Protein AF-A0A7Y7QIM6-F1 (afdb_monomer)

Mean predicted aligned error: 11.18 Å

Radius of gyration: 17.9 Å; Cα contacts (8 Å, |Δi|>4): 168; chains: 1; bounding box: 45×30×48 Å

Solvent-accessible surface area (backbone atoms only — not comparable to full-atom values): 7977 Å² total; per-residue (Å²): 117,58,72,65,63,51,46,58,62,49,39,73,76,41,71,54,38,40,58,35,34,57,56,90,71,25,33,31,29,47,44,72,47,18,53,49,47,20,72,75,70,69,47,74,77,40,81,54,98,91,45,40,34,30,68,48,53,54,90,50,45,68,62,56,53,49,56,34,52,77,71,33,50,18,33,38,34,33,35,68,47,97,85,54,43,78,40,84,74,49,75,43,81,50,68,78,70,64,75,65,58,49,71,57,50,53,50,46,48,60,57,46,76,77,38,94,70,82,68,51,72,63,63,55,50,53,52,51,51,53,51,52,54,52,56,61,72,76,108

Sequence (139 aa):
MKNYDYWKNQKAINKEKILLFLSGAFYRTFDSDSRFLSYKFGFKIKQTGGYELVGFPKNALSKYLSELKKERIGYILYEKCENNDFKLKEEYEGGNKLNYNIDNLVYLDKKLENKNINIDKNDFKDFLNDLEKLILKYK

Nearest PDB structures (foldseek):
  8r7c-assembly1_B  TM=8.889E-01  e=7.750E-06  Homo sapiens
  8r7c-assembly2_F  TM=9.078E-01  e=2.424E-05  Homo sapiens
  3thw-assembly1_B  TM=8.643E-01  e=2.004E-05  Homo sapiens
  3thz-assembly1_B  TM=8.593E-01  e=3.544E-05  Homo sapiens
  8r7e-assembly2_F  TM=8.903E-01  e=8.604E-05  Homo sapiens

Structure (mmCIF, N/CA/C/O backbone):
data_AF-A0A7Y7QIM6-F1
#
_entry.id   AF-A0A7Y7QIM6-F1
#
loop_
_atom_site.group_PDB
_atom_site.id
_atom_site.type_symbol
_atom_site.label_atom_id
_atom_site.label_alt_id
_atom_site.label_comp_id
_atom_site.label_asym_id
_atom_site.label_entity_id
_atom_site.label_seq_id
_atom_site.pdbx_PDB_ins_code
_atom_site.Cartn_x
_atom_site.Cartn_y
_atom_site.Cartn_z
_atom_site.occupancy
_atom_site.B_iso_or_equiv
_atom_site.auth_seq_id
_atom_site.auth_comp_id
_atom_site.auth_asym_id
_atom_site.auth_atom_id
_atom_site.pdbx_PDB_model_num
ATOM 1 N N . MET A 1 1 ? 16.295 -5.600 -9.262 1.00 61.41 1 MET A N 1
ATOM 2 C CA . MET A 1 1 ? 15.559 -6.494 -8.325 1.00 61.41 1 MET A CA 1
ATOM 3 C C . MET A 1 1 ? 14.054 -6.460 -8.631 1.00 61.41 1 MET A C 1
ATOM 5 O O . MET A 1 1 ? 13.586 -5.428 -9.104 1.00 61.41 1 MET A O 1
ATOM 9 N N . LYS A 1 2 ? 13.283 -7.547 -8.432 1.00 85.31 2 LYS A N 1
ATOM 10 C CA . LYS A 1 2 ? 11.809 -7.495 -8.586 1.00 85.31 2 LYS A CA 1
ATOM 11 C C . LYS A 1 2 ? 11.187 -6.711 -7.421 1.00 85.31 2 LYS A C 1
ATOM 13 O O . LYS A 1 2 ? 11.746 -6.689 -6.329 1.00 85.31 2 LYS A O 1
ATOM 18 N N . ASN A 1 3 ? 10.022 -6.091 -7.643 1.00 88.44 3 ASN A N 1
ATOM 19 C CA . ASN A 1 3 ? 9.333 -5.300 -6.612 1.00 88.44 3 ASN A CA 1
ATOM 20 C C . ASN A 1 3 ? 9.047 -6.117 -5.340 1.00 88.44 3 ASN A C 1
ATOM 22 O O . ASN A 1 3 ? 9.207 -5.593 -4.246 1.00 88.44 3 ASN A O 1
ATOM 26 N N . TYR A 1 4 ? 8.671 -7.392 -5.486 1.00 93.50 4 TYR A N 1
ATOM 27 C CA . TYR A 1 4 ? 8.378 -8.265 -4.349 1.00 93.50 4 TYR A CA 1
ATOM 28 C C . TYR A 1 4 ? 9.615 -8.555 -3.485 1.00 93.50 4 TYR A C 1
ATOM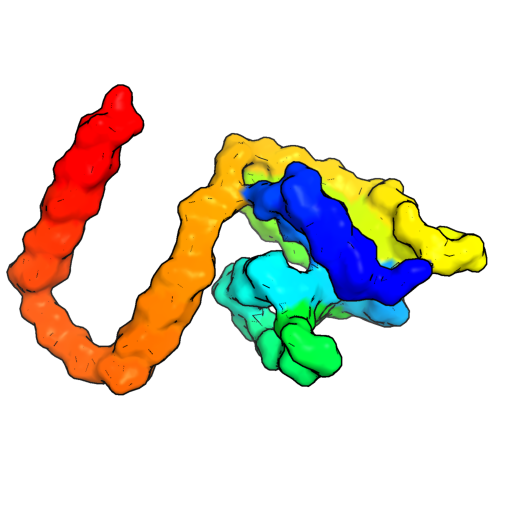 30 O O . TYR A 1 4 ? 9.570 -8.393 -2.269 1.00 93.50 4 TYR A O 1
ATOM 38 N N . ASP A 1 5 ? 10.746 -8.905 -4.105 1.00 92.94 5 ASP A N 1
ATOM 39 C CA . ASP A 1 5 ? 11.991 -9.185 -3.374 1.00 92.94 5 ASP A CA 1
ATOM 40 C C . ASP A 1 5 ? 12.479 -7.940 -2.616 1.00 92.94 5 ASP A C 1
ATOM 42 O O . ASP A 1 5 ? 12.898 -8.023 -1.461 1.00 92.94 5 ASP A O 1
ATOM 46 N N . TYR A 1 6 ? 12.357 -6.759 -3.238 1.00 94.25 6 TYR A N 1
ATOM 47 C CA . TYR A 1 6 ? 12.680 -5.496 -2.574 1.00 94.25 6 TYR A CA 1
ATOM 48 C C . TYR A 1 6 ? 11.722 -5.205 -1.415 1.00 94.25 6 TYR A C 1
ATOM 50 O O . TYR A 1 6 ? 12.180 -4.839 -0.333 1.00 94.25 6 TYR A O 1
ATOM 58 N N . TRP A 1 7 ? 10.413 -5.411 -1.607 1.00 95.25 7 TRP A N 1
ATOM 59 C CA . TRP A 1 7 ? 9.420 -5.280 -0.539 1.00 95.25 7 TRP A CA 1
ATOM 60 C C . TRP A 1 7 ? 9.784 -6.162 0.655 1.00 95.25 7 TRP A C 1
ATOM 62 O O . TRP A 1 7 ? 9.838 -5.659 1.771 1.00 95.25 7 TRP A O 1
ATOM 72 N N . LYS A 1 8 ? 10.130 -7.435 0.431 1.00 94.81 8 LYS A N 1
ATOM 73 C CA . LYS A 1 8 ? 10.478 -8.381 1.501 1.00 94.81 8 LYS A CA 1
ATOM 74 C C . LYS A 1 8 ? 11.658 -7.892 2.343 1.00 94.81 8 LYS A C 1
AT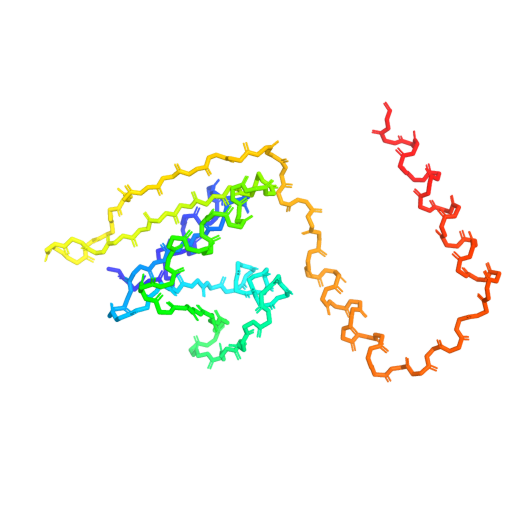OM 76 O O . LYS A 1 8 ? 11.588 -7.904 3.572 1.00 94.81 8 LYS A O 1
ATOM 81 N N . ASN A 1 9 ? 12.706 -7.399 1.684 1.00 94.88 9 ASN A N 1
ATOM 82 C CA . ASN A 1 9 ? 13.893 -6.862 2.350 1.00 94.88 9 ASN A CA 1
ATOM 83 C C . ASN A 1 9 ? 13.574 -5.589 3.144 1.00 94.88 9 ASN A C 1
ATOM 85 O O . ASN A 1 9 ? 13.954 -5.470 4.307 1.00 94.88 9 ASN A O 1
ATOM 89 N N . GLN A 1 10 ? 12.837 -4.650 2.546 1.00 95.12 10 GLN A N 1
ATOM 90 C CA . GLN A 1 10 ? 12.489 -3.400 3.222 1.00 95.12 10 GLN A CA 1
ATOM 91 C C . GLN A 1 10 ? 11.480 -3.598 4.344 1.00 95.12 10 GLN A C 1
ATOM 93 O O . GLN A 1 10 ? 11.557 -2.903 5.353 1.00 95.12 10 GLN A O 1
ATOM 98 N N . LYS A 1 11 ? 10.554 -4.549 4.208 1.00 93.12 11 LYS A N 1
ATOM 99 C CA . LYS A 1 11 ? 9.527 -4.816 5.215 1.00 93.12 11 LYS A CA 1
ATOM 100 C C . LYS A 1 11 ? 10.120 -5.403 6.491 1.00 93.12 11 LYS A C 1
ATOM 102 O O . LYS A 1 11 ? 9.608 -5.131 7.573 1.00 93.12 11 LYS A O 1
ATOM 107 N N . ALA A 1 12 ? 11.230 -6.138 6.394 1.00 90.12 12 ALA A N 1
ATOM 108 C CA . ALA A 1 12 ? 11.962 -6.621 7.565 1.00 90.12 12 ALA A CA 1
ATOM 109 C C . ALA A 1 12 ? 12.465 -5.473 8.463 1.00 90.12 12 ALA A C 1
ATOM 111 O O . ALA A 1 12 ? 12.520 -5.633 9.684 1.00 90.12 12 ALA A O 1
ATOM 112 N N . ILE A 1 13 ? 12.780 -4.323 7.860 1.00 92.50 13 ILE A N 1
ATOM 113 C CA . ILE A 1 13 ? 13.273 -3.113 8.532 1.00 92.50 13 ILE A CA 1
ATOM 114 C C . ILE A 1 13 ? 12.093 -2.206 8.916 1.00 92.50 13 ILE A C 1
ATOM 116 O O . ILE A 1 13 ? 11.980 -1.752 10.049 1.00 92.50 13 ILE A O 1
ATOM 120 N N . ASN A 1 14 ? 11.161 -2.009 7.986 1.00 89.88 14 ASN A N 1
ATOM 121 C CA . ASN A 1 14 ? 10.032 -1.087 8.085 1.00 89.88 14 ASN A CA 1
ATOM 122 C C . ASN A 1 14 ? 8.724 -1.833 8.383 1.00 89.88 14 ASN A C 1
ATOM 124 O O . ASN A 1 14 ? 7.737 -1.718 7.652 1.00 89.88 14 ASN A O 1
ATOM 128 N N . LYS A 1 15 ? 8.714 -2.628 9.459 1.00 86.88 15 LYS A N 1
ATOM 129 C CA . LYS A 1 15 ? 7.595 -3.532 9.795 1.00 86.88 15 LYS A CA 1
ATOM 130 C C . LYS A 1 15 ? 6.254 -2.806 9.942 1.00 86.88 15 LYS A C 1
ATOM 132 O O . LYS A 1 15 ? 5.219 -3.338 9.555 1.00 86.88 15 LYS A O 1
ATOM 137 N N . GLU A 1 16 ? 6.296 -1.576 10.437 1.00 85.38 16 GLU A N 1
ATOM 138 C CA . GLU A 1 16 ? 5.125 -0.780 10.817 1.00 85.38 16 GLU A CA 1
ATOM 139 C C . GLU A 1 16 ? 4.597 0.132 9.700 1.00 85.38 16 GLU A C 1
ATOM 141 O O . GLU A 1 16 ? 3.557 0.762 9.871 1.00 85.38 16 GLU A O 1
ATOM 146 N N . LYS A 1 17 ? 5.303 0.229 8.565 1.00 92.12 17 LYS A N 1
ATOM 147 C CA . LYS A 1 17 ? 4.940 1.126 7.459 1.00 92.12 17 LYS A CA 1
ATOM 148 C C . LYS A 1 17 ? 4.436 0.343 6.261 1.00 92.12 17 LYS A C 1
ATOM 150 O O . LYS A 1 17 ? 4.947 -0.736 5.962 1.00 92.12 17 LYS A O 1
ATOM 155 N N . ILE A 1 18 ? 3.470 0.916 5.552 1.00 95.06 18 ILE A N 1
ATOM 156 C CA . ILE A 1 18 ? 2.983 0.383 4.279 1.00 95.06 18 ILE A CA 1
ATOM 157 C C . ILE A 1 18 ? 3.994 0.726 3.189 1.00 95.06 18 ILE A C 1
ATOM 159 O O . ILE A 1 18 ? 4.312 1.898 2.985 1.00 95.06 18 ILE A O 1
ATOM 163 N N . LEU A 1 19 ? 4.480 -0.274 2.458 1.00 96.69 19 LEU A N 1
ATOM 164 C CA . LEU A 1 19 ? 5.439 -0.049 1.379 1.00 96.69 19 LEU A CA 1
ATOM 165 C C . LEU A 1 19 ? 4.724 -0.045 0.024 1.00 96.69 19 LEU A C 1
ATOM 167 O O . LEU A 1 19 ? 4.168 -1.056 -0.408 1.00 96.69 19 LEU A O 1
ATOM 171 N N . LEU A 1 20 ? 4.746 1.094 -0.663 1.00 97.44 20 LEU A N 1
ATOM 172 C CA . LEU A 1 20 ? 4.080 1.316 -1.945 1.00 97.44 20 LEU A CA 1
ATOM 173 C C . LEU A 1 20 ? 5.113 1.430 -3.066 1.00 97.44 20 LEU A C 1
ATOM 175 O O . LEU A 1 20 ? 6.000 2.274 -3.022 1.00 97.44 20 LEU A O 1
ATOM 179 N N . PHE A 1 21 ? 4.959 0.627 -4.113 1.00 97.00 21 PHE A N 1
ATOM 180 C CA . PHE A 1 21 ? 5.869 0.588 -5.255 1.00 97.00 21 PHE A CA 1
ATOM 181 C C . PHE A 1 21 ? 5.161 1.047 -6.522 1.00 97.00 21 PHE A C 1
ATOM 183 O O . PHE A 1 21 ? 4.173 0.429 -6.928 1.00 97.00 21 PHE A O 1
ATOM 190 N N . LEU A 1 22 ? 5.683 2.076 -7.193 1.00 95.31 22 LEU A N 1
ATOM 191 C CA . LEU A 1 22 ? 5.211 2.421 -8.532 1.00 95.31 22 LEU A CA 1
ATOM 192 C C . LEU A 1 22 ? 5.614 1.320 -9.526 1.00 95.31 22 LEU A C 1
ATOM 194 O O . LEU A 1 22 ? 6.784 0.956 -9.651 1.00 95.31 22 LEU A O 1
ATOM 198 N N . SER A 1 23 ? 4.634 0.782 -10.248 1.00 91.00 23 SER A N 1
ATOM 199 C CA . SER A 1 23 ? 4.821 -0.240 -11.277 1.00 91.00 23 SER A CA 1
ATOM 200 C C . SER A 1 23 ? 3.837 -0.010 -12.422 1.00 91.00 23 SER A C 1
ATOM 202 O O . SER A 1 23 ? 2.633 -0.272 -12.301 1.00 91.00 23 SER A O 1
ATOM 204 N N . GLY A 1 24 ? 4.350 0.515 -13.538 1.00 90.81 24 GLY A N 1
ATOM 205 C CA . GLY A 1 24 ? 3.523 0.993 -14.643 1.00 90.81 24 GLY A CA 1
ATOM 206 C C . GLY A 1 24 ? 2.603 2.128 -14.184 1.00 90.81 24 GLY A C 1
ATOM 207 O O . GLY A 1 24 ? 3.053 3.096 -13.577 1.00 90.81 24 GLY A O 1
ATOM 208 N N . ALA A 1 25 ? 1.302 1.991 -14.437 1.00 95.00 25 ALA A N 1
ATOM 209 C CA . ALA A 1 25 ? 0.292 2.991 -14.081 1.00 95.00 25 ALA A CA 1
ATOM 210 C C . ALA A 1 25 ? -0.274 2.858 -12.648 1.00 95.00 25 ALA A C 1
ATOM 212 O O . ALA A 1 25 ? -1.254 3.525 -12.319 1.00 95.00 25 ALA A O 1
ATOM 213 N N . PHE A 1 26 ? 0.300 1.997 -11.799 1.00 96.62 26 PHE A N 1
ATOM 214 C CA . PHE A 1 26 ? -0.256 1.654 -10.485 1.00 96.62 26 PHE A CA 1
ATOM 215 C C . PHE A 1 26 ? 0.786 1.755 -9.376 1.00 96.62 26 PHE A C 1
ATOM 217 O O . PHE A 1 26 ? 1.931 1.344 -9.567 1.00 96.62 26 PHE A O 1
ATOM 224 N N . TYR A 1 27 ? 0.359 2.194 -8.193 1.00 97.38 27 TYR A N 1
ATOM 225 C CA . TYR A 1 27 ? 1.071 1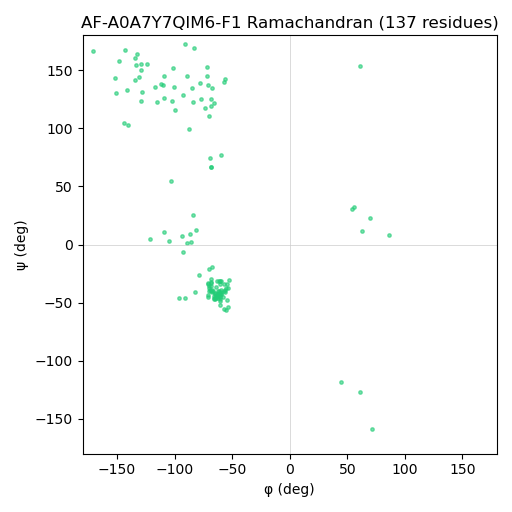.876 -6.957 1.00 97.38 27 TYR A CA 1
ATOM 226 C C . TYR A 1 27 ? 0.605 0.519 -6.456 1.00 97.38 27 TYR A C 1
ATOM 228 O O . TYR A 1 27 ? -0.590 0.224 -6.467 1.00 97.38 27 TYR A O 1
ATOM 236 N N . ARG A 1 28 ? 1.559 -0.318 -6.057 1.00 96.00 28 ARG A N 1
ATOM 237 C CA . ARG A 1 28 ? 1.331 -1.702 -5.644 1.00 96.00 28 ARG A CA 1
ATOM 238 C C . ARG A 1 28 ? 1.974 -1.985 -4.299 1.00 96.00 28 ARG A C 1
ATOM 240 O O . ARG A 1 28 ? 3.014 -1.414 -3.982 1.00 96.00 28 ARG A O 1
ATOM 247 N N . THR A 1 29 ? 1.383 -2.908 -3.559 1.00 96.06 29 THR A N 1
ATOM 248 C CA . THR A 1 29 ? 1.959 -3.452 -2.331 1.00 96.06 29 THR A CA 1
ATOM 249 C C . THR A 1 29 ? 1.651 -4.940 -2.203 1.00 96.06 29 THR A C 1
ATOM 251 O O . THR A 1 29 ? 0.824 -5.463 -2.958 1.00 96.06 29 THR A O 1
ATOM 254 N N . PHE A 1 30 ? 2.320 -5.610 -1.270 1.00 95.75 30 PHE A N 1
ATOM 255 C CA . PHE A 1 30 ? 2.400 -7.064 -1.214 1.00 95.75 30 PHE A CA 1
ATOM 256 C C . PHE A 1 30 ? 2.050 -7.611 0.175 1.00 95.75 30 PHE A C 1
ATOM 258 O O . PHE A 1 30 ? 2.164 -6.903 1.174 1.00 95.75 30 PHE A O 1
ATOM 265 N N . ASP A 1 31 ? 1.600 -8.865 0.223 1.00 94.00 31 ASP A N 1
ATOM 266 C CA . ASP A 1 31 ? 1.364 -9.655 1.442 1.00 94.00 31 ASP A CA 1
ATOM 267 C C . ASP A 1 31 ? 0.641 -8.880 2.559 1.00 94.00 31 ASP A C 1
ATOM 269 O O . ASP A 1 31 ? -0.501 -8.458 2.372 1.00 94.00 31 ASP A O 1
ATOM 273 N N . SER A 1 32 ? 1.259 -8.687 3.730 1.00 89.25 32 SER A N 1
ATOM 274 C CA . SER A 1 32 ? 0.626 -8.028 4.885 1.00 89.25 32 SER A CA 1
ATOM 275 C C . SER A 1 32 ? 0.123 -6.617 4.578 1.00 89.25 32 SER A C 1
ATOM 277 O O . SER A 1 32 ? -0.990 -6.262 4.965 1.00 89.25 32 SER A O 1
ATOM 279 N N . ASP A 1 33 ? 0.882 -5.837 3.812 1.00 93.38 33 ASP A N 1
ATOM 280 C CA . ASP A 1 33 ? 0.460 -4.502 3.392 1.00 93.38 33 ASP A CA 1
ATOM 281 C C . ASP A 1 33 ? -0.720 -4.581 2.413 1.00 93.38 33 ASP A C 1
ATOM 283 O O . ASP A 1 33 ? -1.613 -3.731 2.419 1.00 93.38 33 ASP A O 1
ATOM 287 N N . SER A 1 34 ? -0.760 -5.630 1.584 1.00 93.25 34 SER A N 1
ATOM 288 C CA . SER A 1 34 ? -1.862 -5.834 0.645 1.00 93.25 34 SER A CA 1
ATOM 289 C C . SER A 1 34 ? -3.168 -6.179 1.351 1.00 93.25 34 SER A C 1
ATOM 291 O O . SER A 1 34 ? -4.218 -5.634 1.005 1.00 93.25 34 SER A O 1
ATOM 293 N N . ARG A 1 35 ? -3.089 -7.002 2.401 1.00 89.44 35 ARG A N 1
ATOM 294 C CA . ARG A 1 35 ? -4.212 -7.335 3.281 1.00 89.44 35 ARG A CA 1
ATOM 295 C C . ARG A 1 35 ? -4.695 -6.110 4.048 1.00 89.44 35 ARG A C 1
ATOM 297 O O . ARG A 1 35 ? -5.900 -5.874 4.081 1.00 89.44 35 ARG A O 1
ATOM 304 N N . PHE A 1 36 ? -3.775 -5.282 4.556 1.00 87.81 36 PHE A N 1
ATOM 305 C CA . PHE A 1 36 ? -4.115 -3.997 5.177 1.00 87.81 36 PHE A CA 1
ATOM 306 C C . PHE A 1 36 ? -4.940 -3.125 4.223 1.00 87.81 36 PHE A C 1
ATOM 308 O O . PHE A 1 36 ? -6.047 -2.708 4.558 1.00 87.81 36 PHE A O 1
ATOM 315 N N . LEU A 1 37 ? -4.422 -2.848 3.021 1.00 91.50 37 LEU A N 1
ATOM 316 C CA . LEU A 1 37 ? -5.101 -1.944 2.087 1.00 91.50 37 LEU A CA 1
ATOM 317 C C . LEU A 1 37 ? -6.402 -2.542 1.542 1.00 91.50 37 LEU A C 1
ATOM 319 O O . LEU A 1 37 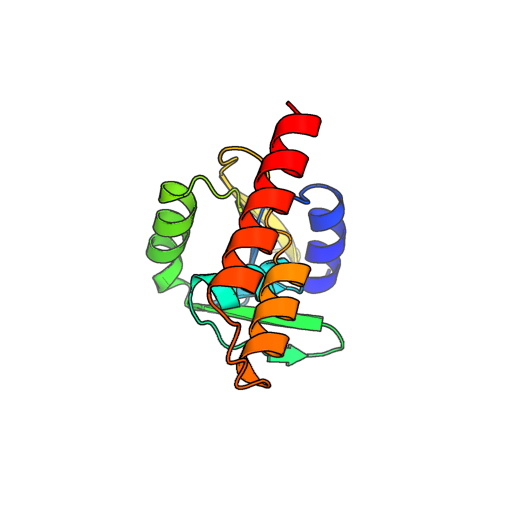? -7.344 -1.800 1.273 1.00 91.50 37 LEU A O 1
ATOM 323 N N . SER A 1 38 ? -6.465 -3.866 1.388 1.00 90.06 38 SER A N 1
ATOM 324 C CA . SER A 1 38 ? -7.692 -4.576 1.029 1.00 90.06 38 SER A CA 1
ATOM 325 C C . SER A 1 38 ? -8.780 -4.360 2.074 1.00 90.06 38 SER A C 1
ATOM 327 O O . SER A 1 38 ? -9.854 -3.886 1.720 1.00 90.06 38 SER A O 1
ATOM 329 N N . TYR A 1 39 ? -8.476 -4.604 3.349 1.00 84.06 39 TYR A N 1
ATOM 330 C CA . TYR A 1 39 ? -9.404 -4.367 4.453 1.00 84.06 39 TYR A CA 1
ATOM 331 C C . TYR A 1 39 ? -9.807 -2.890 4.545 1.00 84.06 39 TYR A C 1
ATOM 333 O O . TYR A 1 39 ? -10.986 -2.558 4.621 1.00 84.06 39 TYR A O 1
ATOM 341 N N . LYS A 1 40 ? -8.827 -1.981 4.478 1.00 85.50 40 LYS A N 1
ATOM 342 C CA . LYS A 1 40 ? -9.059 -0.551 4.690 1.00 85.50 40 LYS A CA 1
ATOM 343 C C . LYS A 1 40 ? -9.867 0.110 3.573 1.00 85.50 40 LYS A C 1
ATOM 345 O O . LYS A 1 40 ? -10.677 0.991 3.844 1.00 85.50 40 LYS A O 1
ATOM 350 N N . PHE A 1 41 ? -9.612 -0.272 2.323 1.00 90.19 41 PHE A N 1
ATOM 351 C CA . PHE A 1 41 ? -10.144 0.418 1.143 1.00 90.19 41 PHE A CA 1
ATOM 352 C C . PHE A 1 41 ? -10.990 -0.474 0.227 1.00 90.19 41 PHE A C 1
ATOM 354 O O . PHE A 1 41 ? -11.398 -0.028 -0.846 1.00 90.19 41 PHE A O 1
ATOM 361 N N . GLY A 1 42 ? -11.246 -1.727 0.612 1.00 87.06 42 GLY A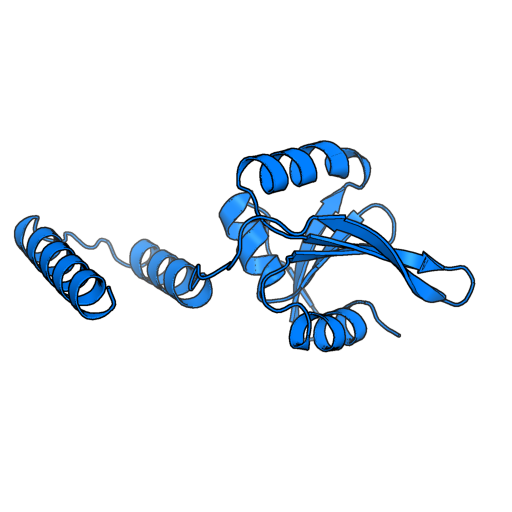 N 1
ATOM 362 C CA . GLY A 1 42 ? -12.030 -2.681 -0.175 1.00 87.06 42 GLY A CA 1
ATOM 363 C C . GLY A 1 42 ? -11.329 -3.155 -1.452 1.00 87.06 42 GLY A C 1
ATOM 364 O O . GLY A 1 42 ? -11.985 -3.555 -2.414 1.00 87.06 42 GLY A O 1
ATOM 365 N N . PHE A 1 43 ? -9.995 -3.074 -1.526 1.00 92.12 43 PHE A N 1
ATOM 366 C CA . PHE A 1 43 ? -9.269 -3.504 -2.723 1.00 92.12 43 PHE A CA 1
ATOM 367 C C . PHE A 1 43 ? -9.285 -5.021 -2.878 1.00 92.12 43 PHE A C 1
ATOM 369 O O . PHE A 1 43 ? -9.026 -5.763 -1.933 1.00 92.12 43 PHE A O 1
ATOM 376 N N . LYS A 1 44 ? -9.497 -5.497 -4.106 1.00 91.94 44 LYS A N 1
ATOM 377 C CA . LYS A 1 44 ? -9.438 -6.928 -4.412 1.00 91.94 44 LYS A CA 1
ATOM 378 C C . LYS A 1 44 ? -7.988 -7.423 -4.423 1.00 91.94 44 LYS A C 1
ATOM 380 O O . LYS A 1 44 ? -7.204 -7.006 -5.279 1.00 91.94 44 LYS A O 1
ATOM 385 N N . ILE A 1 45 ? -7.667 -8.352 -3.522 1.00 93.06 45 ILE A N 1
ATOM 386 C CA . ILE A 1 45 ? -6.380 -9.062 -3.503 1.00 93.06 45 ILE A CA 1
ATOM 387 C C . ILE A 1 45 ? -6.267 -9.964 -4.736 1.00 93.06 45 ILE A C 1
ATOM 389 O O . ILE A 1 45 ? -7.200 -10.685 -5.096 1.00 93.06 45 ILE A O 1
ATOM 393 N N . LYS A 1 46 ? -5.104 -9.923 -5.386 1.00 94.38 46 LYS A N 1
ATOM 394 C CA . LYS A 1 46 ? -4.702 -10.850 -6.446 1.00 94.38 46 LYS A CA 1
ATOM 395 C C . LYS A 1 46 ? -3.595 -11.757 -5.926 1.00 94.38 46 LYS A C 1
ATOM 397 O O . LYS A 1 46 ? -2.657 -11.268 -5.307 1.00 94.38 46 LYS A O 1
ATOM 402 N N . GLN A 1 47 ? -3.684 -13.045 -6.238 1.00 93.44 47 GLN A N 1
ATOM 403 C CA . GLN A 1 47 ? -2.610 -14.004 -5.988 1.00 93.44 47 GLN A CA 1
ATOM 404 C C . GLN A 1 47 ? -1.729 -14.116 -7.230 1.00 93.44 47 GLN A C 1
ATOM 406 O O . GLN A 1 47 ? -2.238 -14.308 -8.335 1.00 93.44 47 GLN A O 1
ATOM 411 N N . THR A 1 48 ? -0.415 -13.978 -7.071 1.00 87.50 48 THR A N 1
ATOM 412 C CA . THR A 1 48 ? 0.531 -14.116 -8.183 1.00 87.50 48 THR A CA 1
ATOM 413 C C . THR A 1 48 ? 1.876 -14.617 -7.682 1.00 87.50 48 THR A C 1
ATOM 415 O O . THR A 1 48 ? 2.428 -14.074 -6.738 1.00 87.50 48 THR A O 1
ATOM 418 N N . GLY A 1 49 ? 2.432 -15.650 -8.319 1.00 82.44 49 GLY A N 1
ATOM 419 C CA . GLY A 1 49 ? 3.795 -16.114 -8.026 1.00 82.44 49 GLY A CA 1
ATOM 420 C C . GLY A 1 49 ? 4.073 -16.444 -6.551 1.00 82.44 49 GLY A C 1
ATOM 421 O O . GLY A 1 49 ? 5.203 -16.263 -6.112 1.00 82.44 49 GLY A O 1
ATOM 422 N N . GLY A 1 50 ? 3.057 -16.890 -5.801 1.00 90.19 50 GLY A N 1
ATOM 423 C CA . GLY A 1 50 ? 3.178 -17.263 -4.386 1.00 90.19 50 GLY A CA 1
ATOM 424 C C . GLY A 1 50 ? 3.027 -16.119 -3.378 1.00 90.19 50 GLY A C 1
ATOM 425 O O . GLY A 1 50 ? 3.270 -16.350 -2.199 1.00 90.19 50 GLY A O 1
ATOM 426 N N . TYR A 1 51 ? 2.634 -14.920 -3.813 1.00 92.38 51 TYR A N 1
ATOM 427 C CA . TYR A 1 51 ? 2.397 -13.774 -2.934 1.00 92.38 51 TYR A CA 1
ATOM 428 C C . TYR A 1 51 ? 1.095 -13.042 -3.267 1.00 92.38 51 TYR A C 1
ATOM 430 O O . TYR A 1 51 ? 0.558 -13.130 -4.381 1.00 92.38 51 TYR A O 1
ATOM 438 N N . GLU A 1 52 ? 0.616 -12.279 -2.288 1.00 93.62 52 GLU A N 1
ATOM 439 C CA . GLU A 1 52 ? -0.578 -11.451 -2.407 1.00 93.62 52 GLU A CA 1
ATOM 440 C C . GLU A 1 52 ? -0.220 -10.059 -2.922 1.00 93.62 52 GLU A C 1
ATOM 442 O O . GLU A 1 52 ? 0.838 -9.504 -2.622 1.00 93.62 52 GLU A O 1
ATOM 447 N N . LEU A 1 53 ? -1.112 -9.483 -3.723 1.00 95.00 53 LEU A N 1
ATOM 448 C CA . LEU A 1 53 ? -0.904 -8.205 -4.386 1.00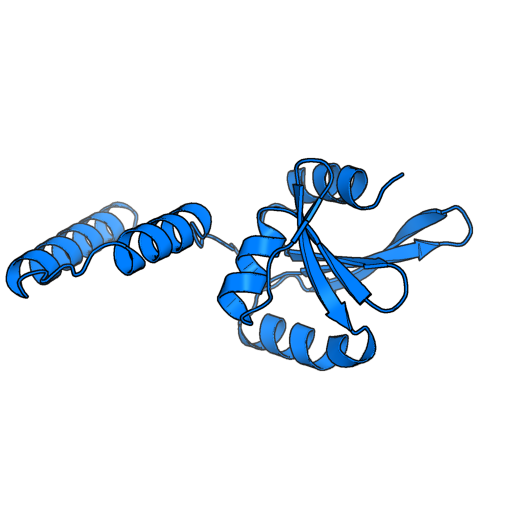 95.00 53 LEU A CA 1
ATOM 449 C C . LEU A 1 53 ? -2.190 -7.385 -4.407 1.00 95.00 53 LEU A C 1
ATOM 451 O O . LEU A 1 53 ? -3.231 -7.850 -4.874 1.00 95.00 53 LEU A O 1
ATOM 455 N N . VAL A 1 54 ? -2.079 -6.111 -4.042 1.00 95.69 54 VAL A N 1
ATOM 456 C CA . VAL A 1 54 ? -3.094 -5.088 -4.334 1.00 95.69 54 VAL A CA 1
ATOM 457 C C . VAL A 1 54 ? -2.428 -3.848 -4.906 1.00 95.69 54 VAL A C 1
ATOM 459 O O . VAL A 1 54 ? -1.213 -3.659 -4.813 1.00 95.69 54 VAL A O 1
ATOM 462 N N . GLY A 1 55 ? -3.230 -2.987 -5.515 1.00 94.50 55 GLY A N 1
ATOM 463 C CA . GLY A 1 55 ? -2.756 -1.700 -5.979 1.00 94.50 55 GLY A CA 1
ATOM 464 C C . GLY A 1 55 ? -3.887 -0.805 -6.434 1.00 94.50 55 GLY A C 1
ATOM 465 O O . GLY A 1 55 ? -5.008 -1.260 -6.663 1.00 94.50 55 GLY A O 1
ATOM 466 N N . PHE A 1 56 ? -3.560 0.466 -6.595 1.00 96.94 56 PHE A N 1
ATOM 467 C CA . PHE A 1 56 ? -4.476 1.488 -7.071 1.00 96.94 56 PHE A CA 1
ATOM 468 C C . PHE A 1 56 ? -3.809 2.343 -8.158 1.00 96.94 56 PHE A C 1
ATOM 470 O O . PHE A 1 56 ? -2.575 2.420 -8.222 1.00 96.94 56 PHE A O 1
ATOM 477 N N . PRO A 1 57 ? -4.600 2.959 -9.050 1.00 97.44 57 PRO A N 1
ATOM 478 C CA . PRO A 1 57 ? -4.083 3.820 -10.108 1.00 97.44 57 PRO A CA 1
ATOM 479 C C . PRO A 1 57 ? -3.220 4.973 -9.576 1.00 97.44 57 PRO A C 1
ATOM 481 O O . PRO A 1 57 ? -3.540 5.582 -8.556 1.00 97.44 57 PRO A O 1
ATOM 484 N N . LYS A 1 58 ? -2.149 5.327 -10.298 1.00 96.88 58 LYS A N 1
ATOM 485 C CA . LYS A 1 58 ? -1.215 6.410 -9.930 1.00 96.88 58 LYS A CA 1
ATOM 486 C C . LYS A 1 58 ? -1.924 7.747 -9.668 1.00 96.88 58 LYS A C 1
ATOM 488 O O . LYS A 1 58 ? -1.542 8.471 -8.755 1.00 96.88 58 LYS A O 1
ATOM 493 N N . ASN A 1 59 ? -2.961 8.067 -10.442 1.00 97.38 59 ASN A N 1
ATOM 494 C CA . ASN A 1 59 ? -3.740 9.301 -10.287 1.00 97.38 59 ASN A CA 1
ATOM 495 C C . ASN A 1 59 ? -4.551 9.352 -8.978 1.00 97.38 59 ASN A C 1
ATOM 497 O O . ASN A 1 59 ? -4.902 10.437 -8.529 1.00 97.38 59 ASN A O 1
ATOM 501 N N . ALA A 1 60 ? -4.805 8.210 -8.335 1.00 97.56 60 ALA A N 1
ATOM 502 C CA . ALA A 1 60 ? -5.490 8.139 -7.048 1.00 97.56 60 ALA A CA 1
ATOM 503 C C . ALA A 1 60 ? -4.535 8.233 -5.842 1.00 97.56 60 ALA A C 1
ATOM 505 O O . ALA A 1 60 ? -4.996 8.180 -4.703 1.00 97.56 60 ALA A O 1
ATOM 506 N N . LEU A 1 61 ? -3.221 8.389 -6.062 1.00 97.31 61 LEU A N 1
ATOM 507 C CA . LEU A 1 61 ? -2.221 8.411 -4.990 1.00 97.31 61 LEU A CA 1
ATOM 508 C C . LEU A 1 61 ? -2.548 9.436 -3.904 1.00 97.31 61 LEU A C 1
ATOM 510 O O . LEU A 1 61 ? -2.638 9.072 -2.737 1.00 97.31 61 LEU A O 1
ATOM 514 N N . SER A 1 62 ? -2.766 10.696 -4.286 1.00 97.69 62 SER A N 1
ATOM 515 C CA . SER A 1 62 ? -3.005 11.781 -3.326 1.00 97.69 62 SER A CA 1
ATOM 516 C C . SER A 1 62 ? -4.188 11.481 -2.396 1.00 97.69 62 SER A C 1
ATOM 518 O O . SER A 1 62 ? -4.075 11.673 -1.186 1.00 97.69 62 SER A O 1
ATOM 520 N N . LYS A 1 63 ? -5.275 10.911 -2.940 1.00 97.75 63 LYS A N 1
ATOM 521 C CA . LYS A 1 63 ? -6.439 10.471 -2.162 1.00 97.75 63 LYS A CA 1
ATOM 522 C C . LYS A 1 63 ? -6.031 9.461 -1.087 1.00 97.75 63 LYS A C 1
ATOM 524 O O . LYS A 1 63 ? -6.291 9.694 0.087 1.00 97.75 63 LYS A O 1
ATOM 529 N N . TYR A 1 64 ? -5.378 8.363 -1.466 1.00 97.25 64 TYR A N 1
ATOM 530 C CA . TYR A 1 64 ? -5.058 7.297 -0.510 1.00 97.25 64 TYR A CA 1
ATOM 531 C C . TYR A 1 64 ? -3.987 7.705 0.503 1.00 97.25 64 TYR A C 1
ATOM 533 O O . TYR A 1 64 ? -4.124 7.374 1.676 1.00 97.25 64 TYR A O 1
ATOM 541 N N . LEU A 1 65 ? -2.972 8.479 0.108 1.00 96.88 65 LEU A N 1
ATOM 542 C CA . LEU A 1 65 ? -1.992 9.004 1.067 1.00 96.88 65 LEU A CA 1
ATOM 543 C C . LEU A 1 65 ? -2.628 9.969 2.071 1.00 96.88 65 LEU A C 1
ATOM 545 O O . LEU A 1 65 ? -2.238 9.974 3.236 1.00 96.88 65 LEU A O 1
ATOM 549 N N . SER A 1 66 ? -3.603 10.776 1.638 1.00 97.19 66 SER A N 1
ATOM 550 C CA . SER A 1 66 ? -4.354 11.654 2.539 1.00 97.19 66 SER A CA 1
ATOM 551 C C . SER A 1 66 ? -5.124 10.847 3.584 1.00 97.19 66 SER A C 1
ATOM 553 O O . SER A 1 66 ? -5.024 11.157 4.767 1.00 97.19 66 SER A O 1
ATOM 555 N N . GLU A 1 67 ? -5.815 9.777 3.179 1.00 95.06 67 GLU A N 1
ATOM 556 C CA . GLU A 1 67 ? -6.518 8.885 4.113 1.00 95.06 67 GLU A CA 1
ATOM 557 C C . GLU A 1 67 ? -5.557 8.208 5.107 1.00 95.06 67 GLU A C 1
ATOM 559 O O . GLU A 1 67 ? -5.808 8.220 6.310 1.00 95.06 67 GLU A O 1
ATOM 564 N N . LEU A 1 68 ? -4.404 7.708 4.642 1.00 93.12 68 LEU A N 1
ATOM 565 C CA . LEU A 1 68 ? -3.381 7.137 5.532 1.00 93.12 68 LEU A CA 1
ATOM 566 C C . LEU A 1 68 ? -2.846 8.174 6.534 1.00 93.12 68 LEU A C 1
ATOM 568 O O . LEU A 1 68 ? -2.704 7.877 7.719 1.00 93.12 68 LEU A O 1
ATOM 572 N N . LYS A 1 69 ? -2.595 9.411 6.083 1.00 93.94 69 LYS A N 1
ATOM 573 C CA . LYS A 1 69 ? -2.126 10.518 6.933 1.00 93.94 69 LYS A CA 1
ATOM 574 C C . LYS A 1 69 ? -3.152 10.929 7.988 1.00 93.94 69 LYS A C 1
ATOM 576 O O . LYS A 1 69 ? -2.760 11.144 9.133 1.00 93.94 69 LYS A O 1
ATOM 581 N N . LYS A 1 70 ? -4.442 11.015 7.637 1.00 92.06 70 LYS A N 1
ATOM 582 C CA . LYS A 1 70 ? -5.528 11.335 8.590 1.00 92.06 70 LYS A CA 1
ATOM 583 C C . LYS A 1 70 ? -5.538 10.370 9.774 1.00 92.06 70 LYS A C 1
ATOM 585 O O . LYS A 1 70 ? -5.748 10.787 10.907 1.00 92.06 70 LYS A O 1
ATOM 590 N N . GLU A 1 71 ? -5.239 9.104 9.511 1.00 86.88 71 GLU A N 1
ATOM 591 C CA . GLU A 1 71 ? -5.187 8.042 10.518 1.00 86.88 71 GLU A CA 1
ATOM 592 C C . GLU A 1 71 ? -3.786 7.810 11.094 1.00 86.88 71 GLU A C 1
ATOM 594 O O . GLU A 1 71 ? -3.575 6.872 11.859 1.00 86.88 71 GLU A O 1
ATOM 599 N N . ARG A 1 72 ? -2.820 8.675 10.755 1.00 88.75 72 ARG A N 1
ATOM 600 C CA . ARG A 1 72 ? -1.424 8.596 11.206 1.00 88.75 72 ARG A CA 1
ATOM 601 C C . ARG A 1 72 ? -0.759 7.250 10.880 1.00 88.75 72 ARG A C 1
ATOM 603 O O . ARG A 1 72 ? 0.116 6.797 11.619 1.00 88.75 72 ARG A O 1
ATOM 61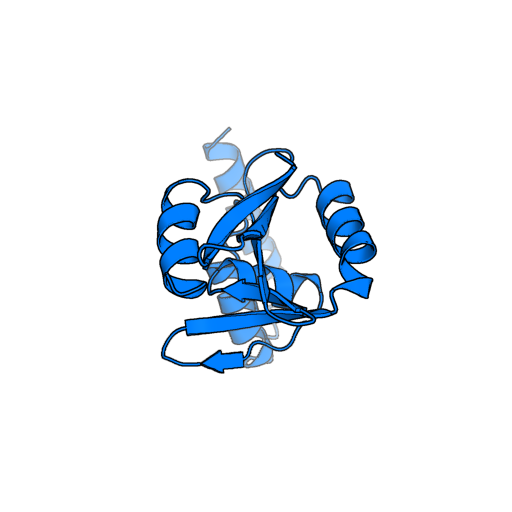0 N N . ILE A 1 73 ? -1.142 6.624 9.768 1.00 89.62 73 ILE A N 1
ATOM 611 C CA . ILE A 1 73 ? -0.556 5.374 9.276 1.00 89.62 73 ILE A CA 1
ATOM 612 C C . ILE A 1 73 ? 0.704 5.695 8.476 1.00 89.62 73 ILE A C 1
ATOM 614 O O . ILE A 1 73 ? 0.649 6.434 7.490 1.00 89.62 73 ILE A O 1
ATOM 618 N N . GLY A 1 74 ? 1.834 5.123 8.891 1.00 93.31 74 GLY A N 1
ATOM 619 C CA . GLY A 1 74 ? 3.113 5.326 8.222 1.00 93.31 74 GLY A CA 1
ATOM 620 C C . GLY A 1 74 ? 3.196 4.613 6.870 1.00 93.31 74 GLY A C 1
ATOM 621 O O . GLY A 1 74 ? 2.671 3.509 6.694 1.00 93.31 74 GLY A O 1
ATOM 622 N N . TYR A 1 75 ? 3.880 5.226 5.906 1.00 96.12 75 TYR A N 1
ATOM 623 C CA . TYR A 1 75 ? 4.117 4.632 4.590 1.00 96.12 75 TYR A CA 1
ATOM 624 C C . TYR A 1 75 ? 5.451 5.064 3.986 1.00 96.12 75 TYR A C 1
ATOM 626 O O . TYR A 1 75 ? 5.978 6.130 4.303 1.00 96.12 75 TYR A O 1
ATOM 634 N N . ILE A 1 76 ? 5.948 4.254 3.050 1.00 97.38 76 ILE A N 1
ATOM 635 C CA . ILE A 1 76 ? 7.092 4.580 2.197 1.00 97.38 76 ILE A CA 1
ATOM 636 C C . ILE A 1 76 ? 6.705 4.353 0.739 1.00 97.38 76 ILE A C 1
ATOM 638 O O . ILE A 1 76 ? 6.177 3.301 0.375 1.00 97.38 76 ILE A O 1
ATOM 642 N N . LEU A 1 77 ? 6.986 5.341 -0.104 1.00 97.50 77 LEU A N 1
ATOM 643 C CA . LEU A 1 77 ? 6.814 5.278 -1.548 1.00 97.50 77 LEU A CA 1
ATOM 644 C C . LEU A 1 77 ? 8.154 5.046 -2.227 1.00 97.50 77 LEU A C 1
ATOM 646 O O . LEU A 1 77 ? 9.073 5.853 -2.103 1.00 97.50 77 LEU A O 1
ATOM 650 N N . TYR A 1 78 ? 8.221 3.980 -3.012 1.00 96.75 78 TYR A N 1
ATOM 651 C CA . TYR A 1 78 ? 9.351 3.659 -3.865 1.00 96.75 78 TYR A CA 1
ATOM 652 C C . TYR A 1 78 ? 8.979 3.792 -5.339 1.00 96.75 78 TYR A C 1
ATOM 654 O O . TYR A 1 78 ? 7.925 3.331 -5.789 1.00 96.75 78 TYR A O 1
ATOM 662 N N . GLU A 1 79 ? 9.891 4.363 -6.116 1.00 94.00 79 GLU A N 1
ATOM 663 C CA . GLU A 1 79 ? 9.826 4.379 -7.577 1.00 94.00 79 GLU A CA 1
ATOM 664 C C . GLU A 1 79 ? 11.101 3.777 -8.156 1.00 94.00 79 GLU A C 1
ATOM 666 O O . GLU A 1 79 ? 12.143 3.758 -7.498 1.00 94.00 79 GLU A O 1
ATOM 671 N N . LYS A 1 80 ? 11.012 3.254 -9.380 1.00 89.31 80 LYS A N 1
ATOM 672 C CA . LYS A 1 80 ? 12.198 2.780 -10.088 1.00 89.31 80 LYS A CA 1
ATOM 673 C C . LYS A 1 80 ? 12.988 3.951 -10.667 1.00 89.31 80 LYS A C 1
ATOM 675 O O . LYS A 1 80 ? 12.396 4.861 -11.241 1.00 89.31 80 LYS A O 1
ATOM 680 N N . CYS A 1 81 ? 14.307 3.878 -10.558 1.00 86.19 81 CYS A N 1
ATOM 681 C CA . CYS A 1 81 ? 15.250 4.752 -11.246 1.00 86.19 81 CYS A CA 1
ATOM 682 C C . CYS A 1 81 ? 15.670 4.165 -12.601 1.00 86.19 81 CYS A C 1
ATOM 684 O O . CYS A 1 81 ? 15.362 3.014 -12.919 1.00 86.19 81 CYS A O 1
ATOM 686 N N . GLU A 1 82 ? 16.407 4.954 -13.387 1.00 81.88 82 GLU A N 1
ATOM 687 C CA . GLU A 1 82 ? 16.906 4.581 -14.722 1.00 81.88 82 GLU A CA 1
ATOM 688 C C . GLU A 1 82 ? 17.715 3.276 -14.720 1.00 81.88 82 GLU A C 1
ATOM 690 O O . GLU A 1 82 ? 17.608 2.468 -15.638 1.00 81.88 82 GLU A O 1
ATOM 695 N N . ASN A 1 83 ? 18.453 3.011 -13.641 1.00 83.50 83 ASN A N 1
ATOM 696 C CA . ASN A 1 83 ? 19.232 1.789 -13.450 1.00 83.50 83 ASN A CA 1
ATOM 697 C C . ASN A 1 83 ? 18.403 0.582 -12.956 1.00 83.50 83 ASN A C 1
ATOM 699 O O . ASN A 1 83 ? 18.971 -0.426 -12.546 1.00 83.50 83 ASN A O 1
ATOM 703 N N . ASN A 1 84 ? 17.066 0.660 -12.982 1.00 78.25 84 ASN A N 1
ATOM 704 C CA . ASN A 1 84 ? 16.146 -0.361 -12.465 1.00 78.25 84 ASN A CA 1
ATOM 705 C C . ASN A 1 84 ? 16.237 -0.636 -10.946 1.00 78.25 84 ASN A C 1
ATOM 707 O O . ASN A 1 84 ? 15.614 -1.599 -10.473 1.00 78.25 84 ASN A O 1
ATOM 711 N N . ASP A 1 85 ? 16.937 0.205 -10.181 1.00 86.56 85 ASP A N 1
ATOM 712 C CA . ASP A 1 85 ? 16.888 0.193 -8.716 1.00 86.56 85 ASP A CA 1
ATOM 713 C C . ASP A 1 85 ? 15.694 0.979 -8.180 1.00 86.56 85 ASP A C 1
ATOM 715 O O . ASP A 1 85 ? 15.005 1.682 -8.916 1.00 86.56 85 ASP A O 1
ATOM 719 N N . PHE A 1 86 ? 15.438 0.846 -6.879 1.00 91.00 86 PHE A N 1
ATOM 720 C CA . PHE A 1 86 ? 14.373 1.564 -6.190 1.00 91.00 86 PHE A CA 1
ATOM 721 C C . PHE A 1 86 ? 14.927 2.761 -5.432 1.00 91.00 86 PHE A C 1
ATOM 723 O O . PHE A 1 86 ? 15.905 2.648 -4.695 1.00 91.00 86 PHE A O 1
ATOM 730 N N . LYS A 1 87 ? 14.238 3.890 -5.561 1.00 93.38 87 LYS A N 1
ATOM 731 C CA . LYS A 1 87 ? 14.495 5.111 -4.808 1.00 93.38 87 LYS A CA 1
ATOM 732 C C . LYS A 1 87 ? 13.287 5.451 -3.954 1.00 93.38 87 LYS A C 1
ATOM 734 O O . LYS A 1 87 ? 12.151 5.397 -4.428 1.00 93.38 87 LYS A O 1
ATOM 739 N N . LEU A 1 88 ? 13.553 5.824 -2.705 1.00 95.62 88 LEU A N 1
ATOM 740 C CA . LEU A 1 88 ? 12.558 6.420 -1.825 1.00 95.62 88 LEU A CA 1
ATOM 741 C C . LEU A 1 88 ? 12.155 7.779 -2.399 1.00 95.62 88 LEU A C 1
ATOM 743 O O . LEU A 1 88 ? 12.993 8.653 -2.621 1.00 95.62 88 LEU A O 1
ATOM 747 N N . LYS A 1 89 ? 10.864 7.929 -2.670 1.00 96.12 89 LYS A N 1
ATOM 748 C CA . LYS A 1 89 ? 10.264 9.156 -3.187 1.00 96.12 89 LYS A CA 1
ATOM 749 C C . LYS A 1 89 ? 9.660 10.008 -2.086 1.00 96.12 89 LYS A C 1
ATOM 751 O O . LYS A 1 89 ? 9.836 11.219 -2.083 1.00 96.12 89 LYS A O 1
ATOM 756 N N . GLU A 1 90 ? 8.913 9.374 -1.198 1.00 96.38 90 GLU A N 1
ATOM 757 C CA . GLU A 1 90 ? 8.232 10.032 -0.093 1.00 96.38 90 GLU A CA 1
ATOM 758 C C . GLU A 1 90 ? 8.097 9.032 1.049 1.00 96.38 90 GLU A C 1
ATOM 760 O O . GLU A 1 90 ? 7.861 7.843 0.828 1.00 96.38 90 GLU A O 1
ATOM 765 N N . GLU A 1 91 ? 8.230 9.531 2.267 1.00 96.31 91 GLU A N 1
ATOM 766 C CA . GLU A 1 91 ? 8.015 8.775 3.487 1.00 96.31 91 GLU A CA 1
ATOM 767 C C . GLU A 1 91 ? 7.174 9.614 4.442 1.00 96.31 91 GLU A C 1
ATOM 769 O O . GLU A 1 91 ? 7.321 10.834 4.535 1.00 96.31 91 GLU A O 1
ATOM 774 N N . TYR A 1 92 ? 6.266 8.943 5.135 1.00 95.69 92 TYR A N 1
ATOM 775 C CA . TYR A 1 92 ? 5.504 9.517 6.226 1.00 95.69 92 TYR A CA 1
ATOM 776 C C . TYR A 1 92 ? 5.607 8.579 7.421 1.00 95.69 92 TYR A C 1
ATOM 778 O O . TYR A 1 92 ? 5.259 7.403 7.321 1.00 95.69 92 TYR A O 1
ATOM 786 N N . GLU A 1 93 ? 6.083 9.105 8.548 1.00 90.69 93 GLU A N 1
ATOM 787 C CA . GLU A 1 93 ? 6.397 8.284 9.719 1.00 90.69 93 GLU A CA 1
ATOM 788 C C . GLU A 1 93 ? 5.151 7.728 10.410 1.00 90.69 93 GLU A C 1
ATOM 790 O O . GLU A 1 93 ? 5.138 6.587 10.870 1.00 90.69 93 GLU A O 1
ATOM 795 N N . GLY A 1 94 ? 4.074 8.516 10.439 1.00 84.56 94 GLY A N 1
ATOM 796 C CA . GLY A 1 94 ? 2.870 8.177 11.188 1.00 84.56 94 GLY A CA 1
ATOM 797 C C . GLY A 1 94 ? 3.047 8.292 12.707 1.00 84.56 94 GLY A C 1
ATOM 798 O O . GLY A 1 94 ? 3.878 9.050 13.204 1.00 84.56 94 GLY A O 1
ATOM 799 N N . GLY A 1 95 ? 2.181 7.606 13.458 1.00 71.94 95 GLY A N 1
ATOM 800 C CA . GLY A 1 95 ? 2.071 7.708 14.919 1.00 71.94 95 GLY A CA 1
ATOM 801 C C . GLY A 1 95 ? 2.643 6.556 15.759 1.00 71.94 95 GLY A C 1
ATOM 802 O O . GLY A 1 95 ? 2.508 6.645 16.974 1.00 71.94 95 GLY A O 1
ATOM 803 N N . ASN A 1 96 ? 3.282 5.528 15.171 1.00 55.72 96 ASN A N 1
ATOM 804 C CA . ASN A 1 96 ? 3.555 4.198 15.779 1.00 55.72 96 ASN A CA 1
ATOM 805 C C . ASN A 1 96 ? 2.262 3.434 16.159 1.00 55.72 96 ASN A C 1
ATOM 807 O O . ASN A 1 96 ? 1.269 4.049 16.521 1.00 55.72 96 ASN A O 1
ATOM 811 N N . LYS A 1 97 ? 2.156 2.103 16.238 1.00 49.44 97 LYS A N 1
ATOM 812 C CA . LYS A 1 97 ? 2.601 0.966 15.412 1.00 49.44 97 LYS A CA 1
ATOM 813 C C . LYS A 1 97 ? 1.355 0.514 14.632 1.00 49.44 97 LYS A C 1
ATOM 815 O O . LYS A 1 97 ? 0.253 0.624 15.176 1.00 49.44 97 LYS A O 1
ATOM 820 N N . LEU A 1 98 ? 1.483 -0.068 13.442 1.00 49.78 98 LEU A N 1
ATOM 821 C CA . LEU A 1 98 ? 0.428 -0.924 12.889 1.00 49.78 98 LEU A CA 1
ATOM 822 C C . LEU A 1 98 ? 0.360 -2.207 13.740 1.00 49.78 98 LEU A C 1
ATOM 824 O O . LEU A 1 98 ? 0.630 -3.305 13.278 1.00 49.78 98 LEU A O 1
ATOM 828 N N . ASN A 1 99 ? -0.053 -2.078 15.002 1.00 47.59 99 ASN A N 1
ATOM 829 C CA . ASN A 1 99 ? -0.378 -3.196 15.880 1.00 47.59 99 ASN A CA 1
ATOM 830 C C . ASN A 1 99 ? -1.819 -3.659 15.635 1.00 47.59 99 ASN A C 1
ATOM 832 O O . ASN A 1 99 ? -2.476 -4.212 16.515 1.00 47.59 99 ASN A O 1
ATOM 836 N N . TYR A 1 100 ? -2.340 -3.421 14.432 1.00 51.28 100 TYR A N 1
ATOM 837 C CA . TYR A 1 100 ? -3.444 -4.224 13.977 1.00 51.28 100 TYR A CA 1
ATOM 838 C C . TYR A 1 100 ? -2.847 -5.594 13.728 1.00 51.28 100 TYR A C 1
ATOM 840 O O . TYR A 1 100 ? -2.075 -5.798 12.791 1.00 51.28 100 TYR A O 1
ATOM 848 N N . ASN A 1 101 ? -3.219 -6.552 14.560 1.00 53.44 101 ASN A N 1
ATOM 849 C CA . ASN A 1 101 ? -3.095 -7.940 14.180 1.00 53.44 101 ASN A CA 1
ATOM 850 C C . ASN A 1 101 ? -4.120 -8.183 13.055 1.00 53.44 101 ASN A C 1
ATOM 852 O O . ASN A 1 101 ? -5.145 -8.809 13.278 1.00 53.44 101 ASN A O 1
ATOM 856 N N . ILE A 1 102 ? -3.916 -7.564 11.881 1.00 53.97 102 ILE A N 1
ATOM 857 C CA . ILE A 1 102 ? -4.802 -7.634 10.710 1.00 53.97 102 ILE A CA 1
ATOM 858 C C . ILE A 1 102 ? -4.903 -9.063 10.261 1.00 53.97 102 ILE A C 1
ATOM 860 O O . ILE A 1 102 ? -5.968 -9.485 9.857 1.00 53.97 102 ILE A O 1
ATOM 864 N N . ASP A 1 103 ? -3.831 -9.828 10.405 1.00 50.28 103 ASP A N 1
ATOM 865 C CA . ASP A 1 103 ? -3.863 -11.253 10.146 1.00 50.28 103 ASP A CA 1
ATOM 866 C C . ASP A 1 103 ? -4.880 -11.933 11.073 1.00 50.28 103 ASP A C 1
ATOM 868 O O . ASP A 1 103 ? -5.706 -12.688 10.572 1.00 50.28 103 ASP A O 1
ATOM 872 N N . ASN A 1 104 ? -4.940 -11.575 12.364 1.00 51.81 104 ASN A N 1
ATOM 873 C CA . ASN A 1 104 ? -6.002 -12.032 13.267 1.00 51.81 104 ASN A CA 1
ATOM 874 C C . ASN A 1 104 ? -7.375 -11.416 12.966 1.00 51.81 104 ASN A C 1
ATOM 876 O O . ASN A 1 104 ? -8.360 -12.134 13.055 1.00 51.81 104 ASN A O 1
ATOM 880 N N . LEU A 1 105 ? -7.482 -10.130 12.624 1.00 53.38 105 LEU A N 1
ATOM 881 C CA . LEU A 1 105 ? -8.767 -9.474 12.353 1.00 53.38 105 LEU A CA 1
ATOM 882 C C . LEU A 1 105 ? -9.379 -9.961 11.039 1.00 53.38 105 LEU A C 1
ATOM 884 O O . LEU A 1 105 ? -10.548 -10.291 11.029 1.00 53.38 105 LEU A O 1
ATOM 888 N N . VAL A 1 106 ? -8.596 -10.101 9.971 1.00 53.62 106 VAL A N 1
ATOM 889 C CA . VAL A 1 106 ? -8.997 -10.688 8.681 1.00 53.62 106 VAL A CA 1
ATOM 890 C C . VAL A 1 106 ? -9.247 -12.190 8.822 1.00 53.62 106 VAL A C 1
ATOM 892 O O . VAL A 1 106 ? -10.161 -12.715 8.189 1.00 53.62 106 VAL A O 1
ATOM 895 N N . TYR A 1 107 ? -8.477 -12.901 9.656 1.00 52.16 107 TYR A N 1
ATOM 896 C CA . TYR A 1 107 ? -8.785 -14.288 10.020 1.00 52.16 107 TYR A CA 1
ATOM 897 C C . TYR A 1 107 ? -10.119 -14.388 10.771 1.00 52.16 107 TYR A C 1
ATOM 899 O O . TYR A 1 107 ? -10.920 -15.267 10.460 1.00 52.16 107 TYR A O 1
ATOM 907 N N . LEU A 1 108 ? -10.377 -13.495 11.731 1.00 52.09 108 LEU A N 1
ATOM 908 C CA . LEU A 1 108 ? -11.637 -13.429 12.467 1.00 52.09 108 LEU A CA 1
ATOM 909 C C . LEU A 1 108 ? -12.790 -13.063 11.533 1.00 52.09 108 LEU A C 1
ATOM 911 O O . LEU A 1 108 ? -13.779 -13.776 11.530 1.00 52.09 108 LEU A O 1
ATOM 915 N N . ASP A 1 109 ? -12.638 -12.052 10.685 1.00 55.06 109 ASP A N 1
ATOM 916 C CA . ASP A 1 109 ? -13.660 -11.582 9.747 1.00 55.06 109 ASP A CA 1
ATOM 917 C C . ASP A 1 109 ? -14.063 -12.694 8.764 1.00 55.06 109 ASP A C 1
ATOM 919 O O . ASP A 1 109 ? -15.227 -13.076 8.695 1.00 55.06 109 ASP A O 1
ATOM 923 N N . LYS A 1 110 ? -13.086 -13.380 8.146 1.00 54.62 110 LYS A N 1
ATOM 924 C CA . LYS A 1 110 ? -13.349 -14.574 7.313 1.00 54.62 110 LYS A CA 1
ATOM 925 C C . LYS A 1 110 ? -13.991 -15.729 8.090 1.00 54.62 110 LYS A C 1
ATOM 927 O O . LYS A 1 110 ? -14.718 -16.538 7.511 1.00 54.62 110 LYS A O 1
ATOM 932 N N . LYS A 1 111 ? -13.695 -15.870 9.385 1.00 48.59 111 LYS A N 1
ATOM 933 C CA . LYS A 1 111 ? -14.284 -16.902 10.256 1.00 48.59 111 LYS A CA 1
ATOM 934 C C . LYS A 1 111 ? -15.700 -16.530 10.711 1.00 48.59 111 LYS A C 1
ATOM 936 O O . LYS A 1 111 ? -16.477 -17.440 10.989 1.00 48.59 111 LYS A O 1
ATOM 941 N N . LEU A 1 112 ? -16.023 -15.238 10.774 1.00 53.09 112 LEU A N 1
ATOM 942 C CA . LEU A 1 112 ? -17.338 -14.690 11.104 1.00 53.09 112 LEU A CA 1
ATOM 943 C C . LEU A 1 112 ? -18.265 -14.681 9.874 1.00 53.09 112 LEU A C 1
ATOM 945 O O . LEU A 1 112 ? -19.405 -15.103 9.995 1.00 53.09 112 LEU A O 1
ATOM 949 N N . GLU A 1 113 ? -17.786 -14.332 8.675 1.00 54.44 113 GLU A N 1
ATOM 950 C CA . GLU A 1 113 ? -18.590 -14.378 7.435 1.00 54.44 113 GLU A CA 1
ATOM 951 C C . GLU A 1 113 ? -19.106 -15.791 7.103 1.00 54.44 113 GLU A C 1
ATOM 953 O O . GLU A 1 113 ? -20.196 -15.955 6.560 1.00 54.44 113 GLU A O 1
ATOM 958 N N . ASN A 1 114 ? -18.353 -16.833 7.467 1.00 47.75 114 ASN A N 1
ATOM 959 C CA . ASN A 1 114 ? -18.729 -18.232 7.218 1.00 47.75 114 ASN A CA 1
ATOM 960 C C . ASN A 1 114 ? -19.629 -18.839 8.301 1.00 47.75 114 ASN A C 1
ATOM 962 O O . ASN A 1 114 ? -19.938 -20.032 8.271 1.00 47.75 114 ASN A O 1
ATOM 966 N N . LYS A 1 115 ? -20.005 -18.053 9.305 1.00 46.34 115 LYS A N 1
ATOM 967 C CA . LYS A 1 115 ? -20.615 -18.567 10.516 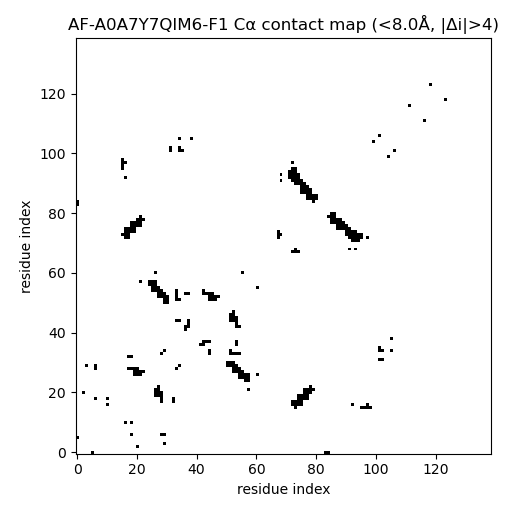1.00 46.34 115 LYS A CA 1
ATOM 968 C C . LYS A 1 115 ? -21.709 -17.570 10.886 1.00 46.34 115 LYS A C 1
ATOM 970 O O . LYS A 1 115 ? -21.424 -16.502 11.405 1.00 46.34 115 LYS A O 1
ATOM 975 N N . ASN A 1 116 ? -22.969 -17.919 10.614 1.00 47.94 116 ASN A N 1
ATOM 976 C CA . ASN A 1 116 ? -24.135 -17.262 11.216 1.00 47.94 116 ASN A CA 1
ATOM 977 C C . ASN A 1 116 ? -24.038 -17.445 12.736 1.00 47.94 116 ASN A C 1
ATOM 979 O O . ASN A 1 116 ? -24.650 -18.346 13.309 1.00 47.94 116 ASN A O 1
ATOM 983 N N . ILE A 1 117 ? -23.174 -16.675 13.388 1.00 54.25 117 ILE A N 1
ATOM 984 C CA . ILE A 1 117 ? -22.951 -16.806 14.811 1.00 54.25 117 ILE A CA 1
ATOM 985 C C . ILE A 1 117 ? -23.986 -15.920 15.469 1.00 54.25 117 ILE A C 1
ATOM 987 O O . ILE A 1 117 ? -23.831 -14.707 15.581 1.00 54.25 117 ILE A O 1
ATOM 991 N N . ASN A 1 118 ? -25.050 -16.569 15.917 1.00 54.28 118 ASN A N 1
ATOM 992 C CA . ASN A 1 118 ? -25.921 -16.037 16.942 1.00 54.28 118 ASN A CA 1
ATOM 993 C C . ASN A 1 118 ? -25.121 -16.053 18.261 1.00 54.28 118 ASN A C 1
ATOM 995 O O . ASN A 1 118 ? -25.266 -16.974 19.058 1.00 54.28 118 ASN A O 1
ATOM 999 N N . ILE A 1 119 ? -24.164 -15.129 18.422 1.00 58.34 119 ILE A N 1
ATOM 1000 C CA . ILE A 1 119 ? -23.474 -14.934 19.703 1.00 58.34 119 ILE A CA 1
ATOM 1001 C C . ILE A 1 119 ? -24.537 -14.370 20.641 1.00 58.34 119 ILE A C 1
ATOM 1003 O O . ILE A 1 119 ? -25.097 -13.303 20.372 1.00 58.34 119 ILE A O 1
ATOM 1007 N N . ASP A 1 120 ? -24.827 -15.093 21.722 1.00 66.19 120 ASP A N 1
ATOM 1008 C CA . ASP A 1 120 ? -25.642 -14.545 22.798 1.00 66.19 120 ASP A CA 1
ATOM 1009 C C . ASP A 1 120 ? -24.970 -13.262 23.316 1.00 66.19 120 ASP A C 1
ATOM 1011 O O . ASP A 1 120 ? -23.746 -13.174 23.447 1.00 66.19 120 ASP A O 1
ATOM 1015 N N . LYS A 1 121 ? -25.774 -12.240 23.615 1.00 61.84 121 LYS A N 1
ATOM 1016 C CA . LYS A 1 121 ? -25.298 -10.961 24.156 1.00 61.84 121 LYS A CA 1
ATOM 1017 C C . LYS A 1 121 ? -24.425 -11.149 25.396 1.00 61.84 121 LYS A C 1
ATOM 1019 O O . LYS A 1 121 ? -23.542 -10.324 25.624 1.00 61.84 121 LYS A O 1
ATOM 1024 N N . ASN A 1 122 ? -24.675 -12.193 26.183 1.00 68.31 122 ASN A N 1
ATOM 1025 C CA . ASN A 1 122 ? -23.890 -12.488 27.377 1.00 68.31 122 ASN A CA 1
ATOM 1026 C C . ASN A 1 122 ? -22.480 -12.977 27.022 1.00 68.31 122 ASN A C 1
ATOM 1028 O O . ASN A 1 122 ? -21.515 -12.410 27.526 1.00 68.31 122 ASN A O 1
ATOM 1032 N N . ASP A 1 123 ? -22.352 -13.897 26.061 1.00 69.62 123 ASP A N 1
ATOM 1033 C CA . ASP A 1 123 ? -21.052 -14.395 25.587 1.00 69.62 123 ASP A CA 1
ATOM 1034 C C . ASP A 1 123 ? -20.181 -13.264 25.014 1.00 69.62 123 ASP A C 1
ATOM 1036 O O . ASP A 1 123 ? -18.972 -13.206 25.248 1.00 69.62 123 ASP A O 1
ATOM 1040 N N . PHE A 1 124 ? -20.790 -12.314 24.290 1.00 69.56 124 PHE A N 1
ATOM 1041 C CA . PHE A 1 124 ? -20.064 -11.142 23.791 1.00 69.56 124 PHE A CA 1
ATOM 1042 C C . PHE A 1 124 ? -19.591 -10.229 24.927 1.00 69.56 124 PHE A C 1
ATOM 1044 O O . PHE A 1 124 ? -18.482 -9.696 24.884 1.00 69.56 124 PHE A O 1
ATOM 1051 N N . LYS A 1 125 ? -20.428 -10.042 25.950 1.00 65.94 125 LYS A N 1
ATOM 1052 C CA . LYS A 1 125 ? -20.124 -9.185 27.098 1.00 65.94 125 LYS A CA 1
ATOM 1053 C C . LYS A 1 125 ? -18.990 -9.759 27.947 1.00 65.94 125 LYS A C 1
ATOM 1055 O O . LYS A 1 125 ? -18.119 -9.006 28.377 1.00 65.94 125 LYS A O 1
ATOM 1060 N N . ASP A 1 126 ? -18.964 -11.073 28.131 1.00 72.31 126 ASP A N 1
ATOM 1061 C CA . ASP A 1 126 ? -17.894 -11.752 28.861 1.00 72.31 126 ASP A CA 1
ATOM 1062 C C . ASP A 1 126 ? -16.565 -11.680 28.099 1.00 72.31 126 ASP A C 1
ATOM 1064 O O . ASP A 1 126 ? -15.535 -11.343 28.685 1.00 72.31 126 ASP A O 1
ATOM 1068 N N . PHE A 1 127 ? -16.597 -11.845 26.771 1.00 73.81 127 PHE A N 1
ATOM 1069 C CA . PHE A 1 127 ? -15.420 -11.643 25.923 1.00 73.81 127 PHE A CA 1
ATOM 1070 C C . PHE A 1 127 ? -14.856 -10.214 26.015 1.00 73.81 127 PHE A C 1
ATOM 1072 O O . PHE A 1 127 ? -13.639 -10.031 26.112 1.00 73.81 127 PHE A O 1
ATOM 1079 N N . LEU A 1 128 ? -15.722 -9.193 26.019 1.00 71.38 128 LEU A N 1
ATOM 1080 C CA . LEU A 1 128 ? -15.299 -7.798 26.193 1.00 71.38 128 LEU A CA 1
ATOM 1081 C C . LEU A 1 128 ? -14.657 -7.557 27.566 1.00 71.38 128 LEU A C 1
ATOM 1083 O O . LEU A 1 128 ? -13.605 -6.923 27.640 1.00 71.38 128 LEU A O 1
ATOM 1087 N N . ASN A 1 129 ? -15.237 -8.109 28.634 1.00 73.75 129 ASN A N 1
ATOM 1088 C CA . ASN A 1 129 ? -14.678 -8.001 29.983 1.00 73.75 129 ASN A CA 1
ATOM 1089 C C . ASN A 1 129 ? -13.286 -8.638 30.085 1.00 73.75 129 ASN A C 1
ATOM 1091 O O . ASN A 1 129 ? -12.395 -8.103 30.748 1.00 73.75 129 ASN A O 1
ATOM 1095 N N . ASP A 1 130 ? -13.076 -9.781 29.437 1.00 73.06 130 ASP A N 1
ATOM 1096 C CA . ASP A 1 130 ? -11.781 -10.459 29.463 1.00 73.06 130 ASP A CA 1
ATOM 1097 C C . ASP A 1 130 ? -10.715 -9.701 28.662 1.00 73.06 130 ASP A C 1
ATOM 1099 O O . ASP A 1 130 ? -9.558 -9.629 29.091 1.00 73.06 130 ASP A O 1
ATOM 1103 N N . LEU A 1 131 ? -11.101 -9.045 27.563 1.00 74.62 131 LEU A N 1
ATOM 1104 C CA . LEU A 1 131 ? -10.225 -8.120 26.841 1.00 74.62 131 LEU A CA 1
ATOM 1105 C C . LEU A 1 131 ? -9.851 -6.894 27.681 1.00 74.62 131 LEU A C 1
ATOM 1107 O O . LEU A 1 131 ? -8.678 -6.519 27.713 1.00 74.62 131 LEU A O 1
ATOM 1111 N N . GLU A 1 132 ? -10.807 -6.287 28.388 1.00 74.56 132 GLU A N 1
ATOM 1112 C CA . GLU A 1 132 ? -10.534 -5.145 29.269 1.00 74.56 132 GLU A CA 1
ATOM 1113 C C . GLU A 1 132 ? -9.550 -5.508 30.385 1.00 74.56 132 GLU A C 1
ATOM 1115 O O . GLU A 1 132 ? -8.575 -4.785 30.612 1.00 74.56 132 GLU A O 1
ATOM 1120 N N . LYS A 1 133 ? -9.739 -6.667 31.031 1.00 76.81 133 LYS A N 1
ATOM 1121 C CA . LYS A 1 133 ? -8.799 -7.185 32.040 1.00 76.81 133 LYS A CA 1
ATOM 1122 C C . LYS A 1 133 ? -7.404 -7.400 31.459 1.00 76.81 133 LYS A C 1
ATOM 1124 O O . LYS A 1 133 ? -6.411 -7.087 32.115 1.00 76.81 133 LYS A O 1
ATOM 1129 N N . LEU A 1 134 ? -7.313 -7.929 30.237 1.00 70.12 134 LEU A N 1
ATOM 1130 C CA . LEU A 1 134 ? -6.034 -8.149 29.568 1.00 70.12 134 LEU A CA 1
ATOM 1131 C C . LEU A 1 134 ? -5.320 -6.818 29.304 1.00 70.12 134 LEU A C 1
ATOM 1133 O O . LEU A 1 134 ? -4.140 -6.693 29.611 1.00 70.12 134 LEU A O 1
ATOM 1137 N N . ILE A 1 135 ? -6.033 -5.809 28.797 1.00 67.56 135 ILE A N 1
ATOM 1138 C CA . ILE A 1 135 ? -5.480 -4.472 28.533 1.00 67.56 135 ILE A CA 1
ATOM 1139 C C . ILE A 1 135 ? -4.988 -3.815 29.828 1.00 67.56 135 ILE A C 1
ATOM 1141 O O . ILE A 1 135 ? -3.910 -3.223 29.840 1.00 67.56 135 ILE A O 1
ATOM 1145 N N . LEU A 1 136 ? -5.744 -3.945 30.921 1.00 69.94 136 LEU A N 1
ATOM 1146 C CA . LEU A 1 136 ? -5.362 -3.433 32.240 1.00 69.94 136 LEU A CA 1
ATOM 1147 C C . LEU A 1 136 ? -4.098 -4.098 32.796 1.00 69.94 136 LEU A C 1
ATOM 1149 O O . LEU A 1 136 ? -3.337 -3.445 33.497 1.00 69.94 136 LEU A O 1
ATOM 1153 N N . LYS A 1 137 ? -3.843 -5.367 32.462 1.00 63.75 137 LYS A N 1
ATOM 1154 C CA . LYS A 1 137 ? -2.649 -6.105 32.904 1.00 63.75 137 LYS A CA 1
ATOM 1155 C C . LYS A 1 137 ? -1.347 -5.620 32.248 1.00 63.75 137 LYS A C 1
ATOM 1157 O O . LYS A 1 137 ? -0.272 -5.897 32.771 1.00 63.75 137 LYS A O 1
ATOM 1162 N N . TYR A 1 138 ? -1.433 -4.950 31.100 1.00 58.06 138 TYR A N 1
ATOM 1163 C CA . TYR A 1 138 ? -0.278 -4.461 30.336 1.00 58.06 138 TYR A CA 1
ATOM 1164 C C . TYR A 1 138 ? -0.128 -2.927 30.363 1.00 58.06 138 TYR A C 1
ATOM 1166 O O . TYR A 1 138 ? 0.673 -2.387 29.597 1.00 58.06 138 TYR A O 1
ATOM 1174 N N . LYS A 1 139 ? -0.891 -2.235 31.218 1.00 47.41 139 LYS A N 1
ATOM 1175 C CA . LYS A 1 139 ? -0.668 -0.833 31.602 1.00 47.41 139 LYS A CA 1
ATOM 1176 C C . LYS A 1 139 ? 0.112 -0.773 32.908 1.00 47.41 139 LYS A C 1
ATOM 1178 O O . LYS A 1 139 ? 0.931 0.161 33.023 1.00 47.41 139 LYS A O 1
#

pLDDT: mean 81.71, std 16.73, range [46.34, 97.75]

Secondary structure (DSSP, 8-state):
--HHHHHHHHHHH-TTSEEEEEETTEEEEEHHHHHHHHHHH-PPPEEETTEEEEEEEGGGHHHHHHHHHHTT--EEEEEE-TTS-EEEEEEE--SS-----HHHHHHHHHHHHT------HHHHHHHHHHHHHHHHHT-

Foldseek 3Di:
DDPVVVLVVVCVVVVFAQEWEDDPQKTKGWAPSLLVCCVVPVFDWDDDPHIIMTIDGPVCVVVVVVVCVVQQRWYWYWYADPVRDIDTDDTRRGDDGCPPPSVVVVVVVVVPVVDP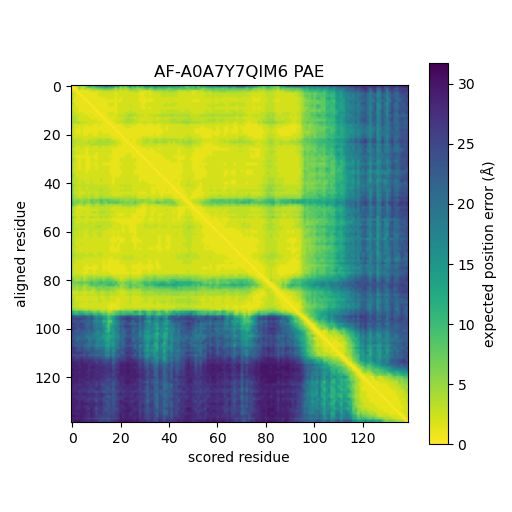DPQPPVNVVVVVVVVVVVVVVVD